Protein AF-A0A183C7Q0-F1 (afdb_monomer_lite)

Structure (mmCIF, N/CA/C/O backbone):
data_AF-A0A183C7Q0-F1
#
_entry.id   AF-A0A183C7Q0-F1
#
loop_
_atom_site.group_PDB
_atom_site.id
_atom_site.type_symbol
_atom_site.label_atom_id
_atom_site.label_alt_id
_atom_site.label_comp_id
_atom_site.label_asym_id
_atom_site.label_entity_id
_atom_site.label_seq_id
_atom_site.pdbx_PDB_ins_code
_atom_site.Cartn_x
_atom_site.Cartn_y
_atom_site.Cartn_z
_atom_site.occupancy
_atom_site.B_iso_or_equiv
_atom_site.a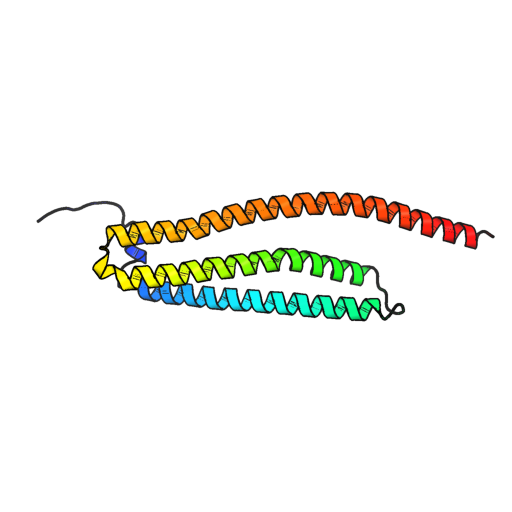uth_seq_id
_atom_site.auth_comp_id
_atom_site.auth_asym_id
_atom_site.auth_atom_id
_atom_site.pdbx_PDB_model_num
ATOM 1 N N . MET A 1 1 ? -34.816 16.134 32.312 1.00 37.31 1 MET A N 1
ATOM 2 C CA . MET A 1 1 ? -33.851 17.201 32.631 1.00 37.31 1 MET A CA 1
ATOM 3 C C . MET A 1 1 ? -32.999 17.409 31.410 1.00 37.31 1 MET A C 1
ATOM 5 O O . MET A 1 1 ? -32.454 16.447 30.881 1.00 37.31 1 MET A O 1
ATOM 9 N N . ASP A 1 2 ? -33.027 18.644 30.947 1.00 39.31 2 ASP A N 1
ATOM 10 C CA . ASP A 1 2 ? -32.593 19.102 29.643 1.00 39.31 2 ASP A CA 1
ATOM 11 C C . ASP A 1 2 ? -31.087 18.982 29.430 1.00 39.31 2 ASP A C 1
ATOM 13 O O . ASP A 1 2 ? -30.279 19.243 30.318 1.00 39.31 2 ASP A O 1
ATOM 17 N N . THR A 1 3 ? -30.710 18.645 28.205 1.00 38.94 3 THR A N 1
ATOM 18 C CA . THR A 1 3 ? -29.974 19.588 27.358 1.00 38.94 3 THR A CA 1
ATOM 19 C C . THR A 1 3 ? -29.977 19.038 25.945 1.00 38.94 3 THR A C 1
ATOM 21 O O . THR A 1 3 ? -29.231 18.130 25.581 1.00 38.94 3 THR A O 1
ATOM 24 N N . GLU A 1 4 ? -30.855 19.623 25.140 1.00 42.12 4 GLU A N 1
ATOM 25 C CA . GLU A 1 4 ? -30.662 19.773 23.710 1.00 42.12 4 GLU A CA 1
ATOM 26 C C . GLU A 1 4 ? -29.276 20.392 23.466 1.00 42.12 4 GLU A C 1
ATOM 28 O O . GLU A 1 4 ? -29.103 21.603 23.387 1.00 42.12 4 GLU A O 1
ATOM 33 N N . LEU A 1 5 ? -28.248 19.553 23.366 1.00 42.81 5 LEU A N 1
ATOM 34 C CA . LEU A 1 5 ? -27.021 19.907 22.671 1.00 42.81 5 LEU A CA 1
ATOM 35 C C . LEU A 1 5 ? -27.257 19.587 21.201 1.00 42.81 5 LEU A C 1
ATOM 37 O O . LEU A 1 5 ? -26.872 18.545 20.672 1.00 42.81 5 LEU A O 1
ATOM 41 N N . THR A 1 6 ? -27.930 20.538 20.558 1.00 40.00 6 THR A N 1
ATOM 42 C CA . THR A 1 6 ? -27.899 20.840 19.128 1.00 40.00 6 THR A CA 1
ATOM 43 C C . THR A 1 6 ? -26.455 21.073 18.665 1.00 40.00 6 THR A C 1
ATOM 45 O O . THR A 1 6 ? -26.057 22.169 18.285 1.00 40.00 6 THR A O 1
ATOM 48 N N . GLY A 1 7 ? -25.633 20.034 18.707 1.00 40.59 7 GLY A N 1
ATOM 49 C CA . GLY A 1 7 ? -24.469 19.890 17.854 1.00 40.59 7 GLY A CA 1
ATOM 50 C C . GLY A 1 7 ? -24.874 18.897 16.784 1.00 40.59 7 GLY A C 1
ATOM 51 O O . GLY A 1 7 ? -25.336 17.811 17.126 1.00 40.59 7 GLY A O 1
ATOM 52 N N . LYS A 1 8 ? -24.766 19.271 15.504 1.00 45.75 8 LYS A N 1
ATOM 53 C CA . LYS A 1 8 ? -24.979 18.377 14.348 1.00 45.75 8 LYS A CA 1
ATOM 54 C C . LYS A 1 8 ? -24.535 16.953 14.709 1.00 45.75 8 LYS A C 1
ATOM 56 O O . LYS A 1 8 ? -23.445 16.856 15.278 1.00 45.75 8 LYS A O 1
ATOM 61 N N . PRO A 1 9 ? -25.293 15.880 14.393 1.00 45.25 9 PRO A N 1
ATOM 62 C CA . PRO A 1 9 ? -24.806 14.526 14.621 1.00 45.25 9 PRO A CA 1
ATOM 63 C C . PRO A 1 9 ? -23.455 14.429 13.923 1.00 45.25 9 PRO A C 1
ATOM 65 O O . PRO A 1 9 ? -23.381 14.437 12.693 1.00 45.25 9 PRO A O 1
ATOM 68 N N . MET A 1 10 ? -22.368 14.471 14.700 1.00 53.91 10 MET A N 1
ATOM 69 C CA . MET A 1 10 ? -21.044 14.351 14.123 1.00 53.91 10 MET A CA 1
ATOM 70 C C . MET A 1 10 ? -21.070 12.995 13.440 1.00 53.91 10 MET A C 1
ATOM 72 O O . MET A 1 10 ? -21.443 12.009 14.074 1.00 53.91 10 MET A O 1
ATOM 76 N N . VAL A 1 11 ? -20.731 12.946 12.153 1.00 55.91 11 VAL A N 1
ATOM 77 C CA . VAL A 1 11 ? -20.781 11.724 11.332 1.00 55.91 11 VAL A CA 1
ATOM 78 C C . VAL A 1 11 ? -20.166 10.527 12.086 1.00 55.91 11 VAL A C 1
ATOM 80 O O . VAL A 1 11 ? -20.671 9.409 12.024 1.00 55.91 11 VAL A O 1
ATOM 83 N N . TYR A 1 12 ? -19.159 10.797 12.919 1.00 48.41 12 TYR A N 1
ATOM 84 C CA . TYR A 1 12 ? -18.518 9.886 13.866 1.00 48.41 12 TYR A CA 1
ATOM 85 C C . TYR A 1 12 ? -19.438 9.243 14.919 1.00 48.41 12 TYR A C 1
ATOM 87 O O . TYR A 1 12 ? -19.332 8.036 15.139 1.00 48.41 12 TYR A O 1
ATOM 95 N N . PHE A 1 13 ? -20.354 9.981 15.557 1.00 49.28 13 PHE A N 1
ATOM 96 C CA . PHE A 1 13 ? -21.325 9.427 16.516 1.00 49.28 13 PHE A CA 1
ATOM 97 C C . PHE A 1 13 ? -22.320 8.487 15.825 1.00 49.28 13 PHE A C 1
ATOM 99 O O . PHE A 1 13 ? -22.699 7.460 16.390 1.00 49.28 13 PHE A O 1
ATOM 106 N N . THR A 1 14 ? -22.695 8.798 14.584 1.00 53.97 14 THR A N 1
ATOM 107 C CA . THR A 1 14 ? -23.600 7.972 13.777 1.00 53.97 14 THR A CA 1
ATOM 108 C C . THR A 1 14 ? -22.908 6.700 13.283 1.00 53.97 14 THR A C 1
ATOM 110 O O . THR A 1 14 ? -23.520 5.633 13.287 1.00 53.97 14 THR A O 1
ATOM 113 N N . LEU A 1 15 ? -21.623 6.784 12.919 1.00 53.78 15 LEU A N 1
ATOM 114 C CA . LEU A 1 15 ? -20.794 5.649 12.492 1.00 53.78 15 LEU A CA 1
ATOM 115 C C . LEU A 1 15 ? -20.418 4.720 13.665 1.00 53.78 15 LEU A C 1
ATOM 117 O O . LEU A 1 15 ? -20.459 3.500 13.534 1.00 53.78 15 LEU A O 1
ATOM 121 N N . THR A 1 16 ? -20.103 5.266 14.843 1.00 58.03 16 THR A N 1
ATOM 122 C CA . THR A 1 16 ? -19.705 4.485 16.039 1.00 58.03 16 THR A CA 1
ATOM 123 C C . THR A 1 16 ? -20.871 4.099 16.961 1.00 58.03 16 THR A C 1
ATOM 125 O O . THR A 1 16 ? -20.667 3.510 18.037 1.00 58.03 16 THR A O 1
ATOM 128 N N . SER A 1 17 ? -22.106 4.395 16.544 1.00 64.94 17 SER A N 1
ATOM 129 C CA . SER A 1 17 ? -23.318 3.943 17.227 1.00 64.94 17 SER A CA 1
ATOM 130 C C . SER A 1 17 ? -23.355 2.410 17.277 1.00 64.94 17 SER A C 1
ATOM 132 O O . SER A 1 17 ? -22.844 1.731 16.383 1.00 64.94 17 SER A O 1
ATOM 134 N N . LYS A 1 18 ? -23.964 1.837 18.325 1.00 63.41 18 LYS A N 1
ATOM 135 C CA . LYS A 1 18 ? -24.074 0.372 18.461 1.00 63.41 18 LYS A CA 1
ATOM 136 C C . LYS A 1 18 ? -24.710 -0.280 17.224 1.00 63.41 18 LYS A C 1
ATOM 138 O O . LYS A 1 18 ? -24.279 -1.363 16.850 1.00 63.41 18 LYS A O 1
ATOM 143 N N . PHE A 1 19 ? -25.654 0.399 16.568 1.00 62.94 19 PHE A N 1
ATOM 144 C CA . PHE A 1 19 ? -26.374 -0.109 15.398 1.00 62.94 19 PHE A CA 1
ATOM 145 C C . PHE A 1 19 ? -25.510 -0.183 14.130 1.00 62.94 19 PHE A C 1
ATOM 147 O O . PHE A 1 19 ? -25.547 -1.191 13.432 1.00 62.94 19 PHE A O 1
ATOM 154 N N . ASN A 1 20 ? -24.682 0.831 13.862 1.00 70.88 20 ASN A N 1
ATOM 155 C CA . ASN A 1 20 ? -23.877 0.889 12.631 1.00 70.88 20 ASN A CA 1
ATOM 156 C C . ASN A 1 20 ? -22.470 0.296 12.800 1.00 70.88 20 ASN A C 1
ATOM 158 O O . ASN A 1 20 ? -21.821 -0.079 11.821 1.00 70.88 20 ASN A O 1
ATOM 162 N N . SER A 1 21 ? -21.997 0.172 14.044 1.00 72.00 21 SER A N 1
ATOM 163 C CA . SER A 1 21 ? -20.634 -0.279 14.337 1.00 72.00 21 SER A CA 1
ATOM 164 C C . SER A 1 21 ? -20.316 -1.671 13.782 1.00 72.00 21 SER A C 1
ATOM 166 O O . SER A 1 21 ? -19.221 -1.868 13.258 1.00 72.00 21 SER A O 1
ATOM 168 N N . SER A 1 22 ? -21.265 -2.611 13.821 1.00 76.81 22 SER A N 1
ATOM 169 C CA . SER A 1 22 ? -21.067 -3.965 13.287 1.00 76.81 22 SER A CA 1
ATOM 170 C C . SER A 1 22 ? -20.940 -3.978 11.766 1.00 76.81 22 SER A C 1
ATOM 172 O O . SER A 1 22 ? -20.070 -4.657 11.229 1.00 76.81 22 SER A O 1
ATOM 174 N N . GLN A 1 23 ? -21.752 -3.183 11.062 1.00 79.88 23 GLN A N 1
ATOM 175 C CA . GLN A 1 23 ? -21.655 -3.063 9.605 1.00 79.88 23 GLN A CA 1
ATOM 176 C C . GLN A 1 23 ? -20.307 -2.470 9.191 1.00 79.88 23 GLN A C 1
ATOM 178 O O . GLN A 1 23 ? -19.655 -2.996 8.293 1.00 79.88 23 GLN A O 1
ATOM 183 N N . LEU A 1 24 ? -19.837 -1.435 9.893 1.00 79.69 24 LEU A N 1
ATOM 184 C CA . LEU A 1 24 ? -18.519 -0.860 9.625 1.00 79.69 24 LEU A CA 1
ATOM 185 C C . LEU A 1 24 ? -17.385 -1.850 9.861 1.00 79.69 24 LEU A C 1
ATOM 187 O O . LEU A 1 24 ? -16.434 -1.851 9.087 1.00 79.69 24 LEU A O 1
ATOM 191 N N . ILE A 1 25 ? -17.476 -2.696 10.887 1.00 81.81 25 ILE A N 1
ATOM 192 C CA . ILE A 1 25 ? -16.483 -3.750 11.128 1.00 81.81 25 ILE A CA 1
ATOM 193 C C . ILE A 1 25 ? -16.403 -4.695 9.928 1.00 81.81 25 ILE A C 1
ATOM 195 O O . ILE A 1 25 ? -15.310 -4.943 9.421 1.00 81.81 25 ILE A O 1
ATOM 199 N N . TYR A 1 26 ? -17.548 -5.178 9.440 1.00 85.75 26 TYR A N 1
ATOM 200 C CA . TYR A 1 26 ? -17.576 -6.070 8.282 1.00 85.75 26 TYR A CA 1
ATOM 201 C C . TYR A 1 26 ? -17.014 -5.408 7.029 1.00 85.75 26 TYR A C 1
ATOM 203 O O . TYR A 1 26 ? -16.222 -6.025 6.323 1.00 85.75 26 TYR A O 1
ATOM 211 N N . VAL A 1 27 ? -17.358 -4.141 6.790 1.00 87.88 27 VAL A N 1
ATOM 212 C CA . VAL A 1 27 ? -16.813 -3.368 5.669 1.00 87.88 27 VAL A CA 1
ATOM 213 C C . VAL A 1 27 ? -15.289 -3.264 5.769 1.00 87.88 27 VAL A C 1
ATOM 215 O O . VAL A 1 27 ? -14.596 -3.542 4.794 1.00 87.88 27 VAL A O 1
ATOM 218 N N . HIS A 1 28 ? -14.743 -2.935 6.942 1.00 87.81 28 HIS A N 1
ATOM 219 C CA . HIS A 1 28 ? -13.293 -2.813 7.116 1.00 87.81 28 HIS A CA 1
ATOM 220 C C . HIS A 1 28 ? -12.563 -4.151 6.953 1.00 87.81 28 HIS A C 1
ATOM 222 O O . HIS A 1 28 ? -11.523 -4.190 6.297 1.00 87.81 28 HIS A O 1
ATOM 228 N N . TYR A 1 29 ? -13.110 -5.252 7.477 1.00 88.50 29 TYR A N 1
ATOM 229 C CA . TYR A 1 29 ? -12.524 -6.578 7.270 1.00 88.50 29 TYR A CA 1
ATOM 230 C C . TYR A 1 29 ? -12.623 -7.048 5.818 1.00 88.50 29 TYR A C 1
ATOM 232 O O . TYR A 1 29 ? -11.681 -7.661 5.317 1.00 88.50 29 TYR A O 1
ATOM 240 N N . PHE A 1 30 ? -13.712 -6.725 5.121 1.00 91.50 30 PHE A N 1
ATOM 241 C CA . PHE A 1 30 ? -13.837 -6.993 3.691 1.00 91.50 30 PHE A CA 1
ATOM 242 C C . PHE A 1 30 ? -12.784 -6.225 2.882 1.00 91.50 30 PHE A C 1
ATOM 244 O O . PHE A 1 30 ? -12.097 -6.817 2.050 1.00 91.50 30 PHE A O 1
ATOM 251 N N . PHE A 1 31 ? -12.589 -4.933 3.166 1.00 91.12 31 PHE A N 1
ATOM 252 C CA . PHE A 1 31 ? -11.523 -4.151 2.535 1.00 91.12 31 PHE A CA 1
ATOM 253 C C . PHE A 1 31 ? -10.135 -4.687 2.879 1.00 91.12 31 PHE A C 1
ATOM 255 O O . PHE A 1 31 ? -9.284 -4.760 1.999 1.00 91.12 31 PHE A O 1
ATOM 262 N N . LEU A 1 32 ? -9.906 -5.113 4.123 1.00 91.19 32 LEU A N 1
ATOM 263 C CA . LEU A 1 32 ? -8.634 -5.708 4.526 1.00 91.19 32 LEU A CA 1
ATOM 264 C C . LEU A 1 32 ? -8.348 -6.980 3.720 1.00 91.19 32 LEU A C 1
ATOM 266 O O . LEU A 1 32 ? -7.252 -7.135 3.186 1.00 91.19 32 LEU A O 1
ATOM 270 N N . PHE A 1 33 ? -9.343 -7.858 3.589 1.00 92.81 33 PHE A N 1
ATOM 271 C CA . PHE A 1 33 ? -9.249 -9.052 2.756 1.00 92.81 33 PHE A CA 1
ATOM 272 C C . PHE A 1 33 ? -8.920 -8.703 1.298 1.00 92.81 33 PHE A C 1
ATOM 274 O O . PHE A 1 33 ? -7.981 -9.257 0.730 1.00 92.81 33 PHE A O 1
ATOM 281 N N . LEU A 1 34 ? -9.635 -7.738 0.716 1.00 93.56 34 LEU A N 1
ATOM 282 C CA . LEU A 1 34 ? -9.422 -7.292 -0.661 1.00 93.56 34 LEU A CA 1
ATOM 283 C C . LEU A 1 34 ? -7.995 -6.760 -0.869 1.00 93.56 34 LEU A C 1
ATOM 285 O O . LEU A 1 34 ? -7.328 -7.137 -1.830 1.00 93.56 34 LEU A O 1
ATOM 289 N N . VAL A 1 35 ? -7.501 -5.939 0.054 1.00 91.75 35 VAL A N 1
ATOM 290 C CA . VAL A 1 35 ? -6.159 -5.341 -0.000 1.00 91.75 35 VAL A CA 1
ATOM 291 C C . VAL A 1 35 ? -5.055 -6.402 0.151 1.00 91.75 35 VAL A C 1
ATOM 293 O O . VAL A 1 35 ? -4.038 -6.347 -0.545 1.00 91.75 35 VAL A O 1
ATOM 296 N N . ILE A 1 36 ? -5.277 -7.433 0.974 1.00 91.62 36 ILE A N 1
ATOM 297 C CA . ILE A 1 36 ? -4.386 -8.603 1.052 1.00 91.62 36 ILE A CA 1
ATOM 298 C C . ILE A 1 36 ? -4.370 -9.361 -0.283 1.00 91.62 36 ILE A C 1
ATOM 300 O O . ILE A 1 36 ? -3.294 -9.709 -0.775 1.00 91.62 36 ILE A O 1
ATOM 304 N N . CYS A 1 37 ? -5.535 -9.597 -0.896 1.00 93.12 37 CYS A N 1
ATOM 305 C CA . CYS A 1 37 ? -5.619 -10.255 -2.201 1.00 93.12 37 CYS A CA 1
ATOM 306 C C . CYS A 1 37 ? -4.864 -9.479 -3.288 1.00 93.12 37 CYS A C 1
ATOM 308 O O . CYS A 1 37 ? -4.127 -10.098 -4.057 1.00 93.12 37 CYS A O 1
ATOM 310 N N . ILE A 1 38 ? -4.996 -8.148 -3.321 1.00 92.12 38 ILE A N 1
ATOM 311 C CA . ILE A 1 38 ? -4.246 -7.286 -4.249 1.00 92.12 38 ILE A CA 1
ATOM 312 C C . ILE A 1 38 ? -2.739 -7.441 -4.022 1.00 92.12 38 ILE A C 1
ATOM 314 O O . ILE A 1 38 ? -2.013 -7.755 -4.962 1.00 92.12 38 ILE A O 1
ATOM 318 N N . SER A 1 39 ? -2.270 -7.344 -2.775 1.00 90.31 39 SER A N 1
ATOM 319 C CA . SER A 1 39 ? -0.841 -7.499 -2.460 1.00 90.31 39 SER A CA 1
ATOM 320 C C . SER A 1 39 ? -0.270 -8.855 -2.896 1.00 90.31 39 SER A C 1
ATOM 322 O O . SER A 1 39 ? 0.864 -8.939 -3.378 1.00 90.31 39 SER A O 1
ATOM 324 N N . ILE A 1 40 ? -1.047 -9.935 -2.755 1.00 90.44 40 ILE A N 1
ATOM 325 C CA . ILE A 1 40 ? -0.655 -11.274 -3.225 1.00 90.44 40 ILE A CA 1
ATOM 326 C C . ILE A 1 40 ? -0.617 -11.324 -4.758 1.00 90.44 40 ILE A C 1
ATOM 328 O O . ILE A 1 40 ? 0.328 -11.882 -5.327 1.00 90.44 40 ILE A O 1
ATOM 332 N N . ALA A 1 41 ? -1.619 -10.750 -5.428 1.00 90.19 41 ALA A N 1
ATOM 333 C CA . ALA A 1 41 ? -1.673 -10.685 -6.885 1.00 90.19 41 ALA A CA 1
ATOM 334 C C . ALA A 1 41 ? -0.469 -9.915 -7.452 1.00 90.19 41 ALA A C 1
ATOM 336 O O . ALA A 1 41 ? 0.204 -10.407 -8.362 1.00 90.19 41 ALA A O 1
ATOM 337 N N . ASP A 1 42 ? -0.119 -8.780 -6.852 1.00 89.25 42 ASP A N 1
ATOM 338 C CA . ASP A 1 42 ? 1.044 -7.986 -7.239 1.00 89.25 42 ASP A CA 1
ATOM 339 C C . ASP A 1 42 ? 2.357 -8.748 -7.065 1.00 89.25 42 ASP A C 1
ATOM 341 O O . ASP A 1 42 ? 3.220 -8.751 -7.953 1.00 89.25 42 ASP A O 1
ATOM 345 N N . TYR A 1 43 ? 2.503 -9.458 -5.945 1.00 88.25 43 TYR A N 1
ATOM 346 C CA . TYR A 1 43 ? 3.660 -10.315 -5.717 1.00 88.25 43 TYR A CA 1
ATOM 347 C C . TYR A 1 43 ? 3.767 -11.423 -6.779 1.00 88.25 43 TYR A C 1
ATOM 349 O O . TYR A 1 43 ? 4.852 -11.686 -7.318 1.00 88.25 43 TYR A O 1
ATOM 357 N N . ALA A 1 44 ? 2.642 -12.055 -7.127 1.00 88.12 44 ALA A N 1
ATOM 358 C CA . ALA A 1 44 ? 2.591 -13.069 -8.175 1.00 88.12 44 ALA A CA 1
ATOM 359 C C . ALA A 1 44 ? 2.988 -12.490 -9.546 1.00 88.12 44 ALA A C 1
ATOM 361 O O . ALA A 1 44 ? 3.804 -13.096 -10.250 1.00 88.12 44 ALA A O 1
ATOM 362 N N . LEU A 1 45 ? 2.503 -11.293 -9.890 1.00 87.12 45 LEU A N 1
ATOM 363 C CA . LEU A 1 45 ? 2.860 -10.581 -11.122 1.00 87.12 45 LEU A CA 1
ATOM 364 C C . LEU A 1 45 ? 4.361 -10.262 -11.193 1.00 87.12 45 LEU A C 1
ATOM 366 O O . LEU A 1 45 ? 4.991 -10.496 -12.230 1.00 87.12 45 LEU A O 1
ATOM 370 N N . ILE A 1 46 ? 4.977 -9.817 -10.093 1.00 85.81 46 ILE A N 1
ATOM 371 C CA . ILE A 1 46 ? 6.435 -9.608 -10.025 1.00 85.81 46 ILE A CA 1
ATOM 372 C C . ILE A 1 46 ? 7.185 -10.913 -10.305 1.00 85.81 46 ILE A C 1
ATOM 374 O O . ILE A 1 46 ? 8.143 -10.934 -11.088 1.00 85.81 46 ILE A O 1
ATOM 378 N N . ARG A 1 47 ? 6.753 -12.023 -9.697 1.00 85.75 47 ARG A N 1
ATOM 379 C CA . ARG A 1 47 ? 7.383 -13.335 -9.893 1.00 85.75 47 ARG A CA 1
ATOM 380 C C . ARG A 1 47 ? 7.259 -13.812 -11.342 1.00 85.75 47 ARG A C 1
ATOM 382 O O . ARG A 1 47 ? 8.235 -14.321 -11.900 1.00 85.75 47 ARG A O 1
ATOM 389 N N . MET A 1 48 ? 6.095 -13.623 -11.962 1.00 84.06 48 MET A N 1
ATOM 390 C CA . MET A 1 48 ? 5.863 -13.950 -13.372 1.00 84.06 48 MET A CA 1
ATOM 391 C C . MET A 1 48 ? 6.747 -13.108 -14.300 1.00 84.06 48 MET A C 1
ATOM 393 O O . MET A 1 48 ? 7.416 -13.666 -15.172 1.00 84.06 48 MET A O 1
ATOM 397 N N . ASN A 1 49 ? 6.838 -11.798 -14.063 1.00 81.94 49 ASN A N 1
ATOM 398 C CA . ASN A 1 49 ? 7.671 -10.893 -14.856 1.00 81.94 49 ASN A CA 1
ATOM 399 C C . ASN A 1 49 ? 9.169 -11.217 -14.741 1.00 81.94 49 ASN A C 1
ATOM 401 O O . ASN A 1 49 ? 9.884 -11.230 -15.747 1.00 81.94 49 ASN A O 1
ATOM 405 N N . ASN A 1 50 ? 9.651 -11.570 -13.546 1.00 78.94 50 ASN A N 1
ATOM 406 C CA . ASN A 1 50 ? 11.037 -12.008 -13.358 1.00 78.94 50 ASN A CA 1
ATOM 407 C C . ASN A 1 50 ? 11.335 -13.330 -14.088 1.00 78.94 50 ASN A C 1
ATOM 409 O O . ASN A 1 50 ? 12.409 -13.483 -14.673 1.00 78.94 50 ASN A O 1
ATOM 413 N N . LYS A 1 51 ? 10.376 -14.267 -14.109 1.00 80.81 51 LYS A N 1
ATOM 414 C CA . LYS A 1 51 ? 10.495 -15.536 -14.848 1.00 80.81 51 LYS A CA 1
ATOM 415 C C . LYS A 1 51 ? 10.496 -15.329 -16.366 1.00 80.81 51 LYS A C 1
ATOM 417 O O . LYS A 1 51 ? 11.183 -16.054 -17.081 1.00 80.81 51 LYS A O 1
ATOM 422 N N . LEU A 1 52 ? 9.739 -14.354 -16.869 1.00 74.31 52 LEU A N 1
ATOM 423 C CA . LEU A 1 52 ? 9.773 -13.970 -18.281 1.00 74.31 52 LEU A CA 1
ATOM 424 C C . LEU A 1 52 ? 11.139 -13.382 -18.644 1.00 74.31 52 LEU A C 1
ATOM 426 O O . LEU A 1 52 ? 11.772 -13.851 -19.588 1.00 74.31 52 LEU A O 1
ATOM 430 N N . LYS A 1 53 ? 11.649 -12.444 -17.839 1.00 70.62 53 LYS A N 1
ATOM 431 C CA . LYS A 1 53 ? 12.973 -11.843 -18.049 1.00 70.62 53 LYS A CA 1
ATOM 432 C C . LYS A 1 53 ? 14.099 -12.886 -18.100 1.00 70.62 53 LYS A C 1
ATOM 434 O O . LYS A 1 53 ? 14.956 -12.797 -18.977 1.00 70.62 53 LYS A O 1
ATOM 439 N N . SER A 1 54 ? 14.094 -13.883 -17.209 1.00 71.50 54 SER A N 1
ATOM 440 C CA . SER A 1 54 ? 15.127 -14.933 -17.212 1.00 71.50 54 SER A CA 1
ATOM 441 C C . SER A 1 54 ? 15.054 -15.838 -18.446 1.00 71.50 54 SER A C 1
ATOM 443 O O . SER A 1 54 ? 16.089 -16.206 -18.994 1.00 71.50 54 SER A O 1
ATOM 445 N N . LYS A 1 55 ? 13.847 -16.150 -18.937 1.00 67.56 55 LYS A N 1
ATOM 446 C CA . LYS A 1 55 ? 13.667 -16.920 -20.178 1.00 67.56 55 LYS A CA 1
ATOM 447 C C . LYS A 1 55 ? 14.164 -16.166 -21.414 1.00 67.56 55 LYS A C 1
ATOM 449 O O . LYS A 1 55 ? 14.772 -16.789 -22.279 1.00 67.56 55 LYS A O 1
ATOM 454 N N . PHE A 1 56 ? 13.937 -14.854 -21.489 1.00 63.09 56 PHE A N 1
ATOM 455 C CA . PHE A 1 56 ? 14.372 -14.034 -22.627 1.00 63.09 56 PHE A CA 1
ATOM 456 C C . PHE A 1 56 ? 15.879 -13.777 -22.643 1.00 63.09 56 PHE A C 1
ATOM 458 O O . PHE A 1 56 ? 16.477 -13.766 -23.713 1.00 63.09 56 PHE A O 1
ATOM 465 N N . SER A 1 57 ? 16.516 -13.648 -21.476 1.00 59.16 57 SER A N 1
ATOM 466 C CA . SER A 1 57 ? 17.976 -13.498 -21.401 1.00 59.16 57 SER A CA 1
ATOM 467 C C . SER A 1 57 ? 18.738 -14.702 -21.974 1.00 59.16 57 SER A C 1
ATOM 469 O O . SER A 1 57 ? 19.887 -14.548 -22.370 1.00 59.16 57 SER A O 1
ATOM 471 N N . ASN A 1 58 ? 18.111 -15.883 -22.021 1.00 56.97 58 ASN A N 1
ATOM 472 C CA . ASN A 1 58 ? 18.751 -17.134 -22.436 1.00 56.97 58 ASN A CA 1
ATOM 473 C C . ASN A 1 58 ? 18.474 -17.527 -23.899 1.00 56.97 58 ASN A C 1
ATOM 475 O O . ASN A 1 58 ? 19.062 -18.493 -24.380 1.00 56.97 58 ASN A O 1
ATOM 479 N N . LYS A 1 59 ? 17.595 -16.817 -24.622 1.00 54.81 59 LYS A N 1
ATOM 480 C CA . LYS A 1 59 ? 17.277 -17.101 -26.033 1.00 54.81 59 LYS A CA 1
ATOM 481 C C . LYS A 1 59 ? 17.443 -15.844 -26.885 1.00 54.81 59 LYS A C 1
ATOM 483 O O . LYS A 1 59 ? 16.514 -15.063 -27.047 1.00 54.81 59 LYS A O 1
ATOM 488 N N . VAL A 1 60 ? 18.638 -15.681 -27.452 1.00 55.44 60 VAL A N 1
ATOM 489 C CA . VAL A 1 60 ? 19.008 -14.556 -28.334 1.00 55.44 60 VAL A CA 1
ATOM 490 C C . VAL A 1 60 ? 18.198 -14.547 -29.646 1.00 55.44 60 VAL A C 1
ATOM 492 O O . VAL A 1 60 ? 18.004 -13.490 -30.233 1.00 55.44 60 VAL A O 1
ATOM 495 N N . GLN A 1 61 ? 17.670 -15.699 -30.082 1.00 53.72 61 GLN A N 1
ATOM 496 C CA . GLN A 1 61 ? 16.990 -15.859 -31.377 1.00 53.72 61 GLN A CA 1
ATOM 497 C C . GLN A 1 61 ? 15.582 -15.235 -31.484 1.00 53.72 61 GLN A C 1
ATOM 499 O O . GLN A 1 61 ? 15.162 -14.954 -32.598 1.00 53.72 61 GLN A O 1
ATOM 504 N N . ASP A 1 62 ? 14.890 -14.938 -30.373 1.00 57.38 62 ASP A N 1
ATOM 505 C CA . ASP A 1 62 ? 13.521 -14.367 -30.372 1.00 57.38 62 ASP A CA 1
ATOM 506 C C . ASP A 1 62 ? 13.474 -12.934 -29.800 1.00 57.38 62 ASP A C 1
ATOM 508 O O . ASP A 1 62 ? 12.498 -12.506 -29.165 1.00 57.38 62 ASP A O 1
ATOM 512 N N . TYR A 1 63 ? 14.563 -12.179 -29.954 1.00 57.62 63 TYR A N 1
ATOM 513 C CA . TYR A 1 63 ? 14.674 -10.842 -29.380 1.00 57.62 63 TYR A CA 1
ATOM 514 C C . TYR A 1 63 ? 13.815 -9.828 -30.155 1.00 57.62 63 TYR A C 1
ATOM 516 O O . TYR A 1 63 ? 14.183 -9.361 -31.229 1.00 57.62 63 TYR A O 1
ATOM 524 N N . SER A 1 64 ? 12.668 -9.448 -29.584 1.00 68.94 64 SER A N 1
ATOM 525 C CA . SER A 1 64 ? 11.837 -8.343 -30.081 1.00 68.94 64 SER A CA 1
ATOM 526 C C . SER A 1 64 ? 12.006 -7.105 -29.200 1.00 68.94 64 SER A C 1
ATOM 528 O O . SER A 1 64 ? 11.741 -7.124 -27.995 1.00 68.94 64 SER A O 1
ATOM 530 N N . LEU A 1 65 ? 12.437 -6.002 -29.820 1.00 65.69 65 LEU A N 1
ATOM 531 C CA . LEU A 1 65 ? 12.732 -4.738 -29.137 1.00 65.69 65 LEU A CA 1
ATOM 532 C C . LEU A 1 65 ? 11.489 -4.167 -28.428 1.00 65.69 65 LEU A C 1
ATOM 534 O O . LEU A 1 65 ? 11.572 -3.717 -27.287 1.00 65.69 65 LEU A O 1
ATOM 538 N N . SER A 1 66 ? 10.322 -4.275 -29.072 1.00 72.62 66 SER A N 1
ATOM 539 C CA . SER A 1 66 ? 9.026 -3.845 -28.530 1.00 72.62 66 SER A CA 1
ATOM 540 C C . SER A 1 66 ? 8.622 -4.630 -27.280 1.00 72.62 66 SER A C 1
ATOM 542 O O . SER A 1 66 ? 8.212 -4.045 -26.279 1.00 72.62 66 SER A O 1
ATOM 544 N N . ARG A 1 67 ? 8.784 -5.956 -27.292 1.00 68.25 67 ARG A N 1
ATOM 545 C CA . ARG A 1 67 ? 8.393 -6.829 -26.177 1.00 68.25 67 ARG A CA 1
ATOM 546 C C . ARG A 1 67 ? 9.341 -6.700 -24.990 1.00 68.25 67 ARG A C 1
ATOM 548 O O . ARG A 1 67 ? 8.895 -6.760 -23.843 1.00 68.25 67 ARG A O 1
ATOM 555 N N . ASN A 1 68 ? 10.632 -6.483 -25.248 1.00 70.88 68 ASN A N 1
ATOM 556 C CA . ASN A 1 68 ? 11.599 -6.182 -24.195 1.00 70.88 68 ASN A CA 1
ATOM 557 C C . ASN A 1 68 ? 11.299 -4.823 -23.537 1.00 70.88 68 ASN A C 1
ATOM 559 O O . ASN A 1 68 ? 11.302 -4.727 -22.310 1.00 70.88 68 ASN A O 1
ATOM 563 N N . TYR A 1 69 ? 10.951 -3.803 -24.331 1.00 74.88 69 TYR A N 1
ATOM 564 C CA . TYR A 1 69 ? 10.512 -2.504 -23.813 1.00 74.88 69 TYR A CA 1
ATOM 565 C C . TYR A 1 69 ? 9.259 -2.636 -22.930 1.00 74.88 69 TYR A C 1
ATOM 567 O O . TYR A 1 69 ? 9.290 -2.231 -21.770 1.00 74.88 69 TYR A O 1
ATOM 575 N N . GLN A 1 70 ? 8.209 -3.305 -23.420 1.00 76.81 70 GLN A N 1
ATOM 576 C CA . GLN A 1 70 ? 6.979 -3.560 -22.653 1.00 76.81 70 GLN A CA 1
ATOM 577 C C . GLN A 1 70 ? 7.242 -4.332 -21.351 1.00 76.81 70 GLN A C 1
ATOM 579 O O . GLN A 1 70 ? 6.711 -3.988 -20.299 1.00 76.81 70 GLN A O 1
ATOM 584 N N . THR A 1 71 ? 8.090 -5.365 -21.392 1.00 75.81 71 THR A N 1
ATOM 585 C CA . THR A 1 71 ? 8.429 -6.157 -20.197 1.00 75.81 71 THR A CA 1
ATOM 586 C C . THR A 1 71 ? 9.198 -5.318 -19.175 1.00 75.81 71 THR A C 1
ATOM 588 O O . THR A 1 71 ? 8.969 -5.443 -17.972 1.00 75.81 71 THR A O 1
ATOM 591 N N . ASN A 1 72 ? 10.101 -4.450 -19.633 1.00 77.38 72 ASN A N 1
ATOM 592 C CA . ASN A 1 72 ? 10.883 -3.587 -18.757 1.00 77.38 72 ASN A CA 1
ATOM 593 C C . ASN A 1 72 ? 10.023 -2.488 -18.110 1.00 77.38 72 ASN A C 1
ATOM 595 O O . ASN A 1 72 ? 10.163 -2.258 -16.909 1.00 77.38 72 ASN A O 1
ATOM 599 N N . GLU A 1 73 ? 9.103 -1.879 -18.862 1.00 78.62 73 GLU A N 1
ATOM 600 C CA . GLU A 1 73 ? 8.101 -0.946 -18.324 1.00 78.62 73 GLU A CA 1
ATOM 601 C C . GLU A 1 73 ? 7.185 -1.641 -17.306 1.00 78.62 73 GLU A C 1
ATOM 603 O O . GLU A 1 73 ? 7.031 -1.158 -16.187 1.00 78.62 73 GLU A O 1
ATOM 608 N N . ASN A 1 74 ? 6.679 -2.842 -17.607 1.00 81.88 74 ASN A N 1
ATOM 609 C CA . ASN A 1 74 ? 5.858 -3.608 -16.663 1.00 81.88 74 ASN A CA 1
ATOM 610 C C . ASN A 1 74 ? 6.610 -3.935 -15.362 1.00 81.88 74 ASN A C 1
ATOM 612 O O . ASN A 1 74 ? 6.065 -3.773 -14.271 1.00 81.88 74 ASN A O 1
ATOM 616 N N . ILE A 1 75 ? 7.876 -4.360 -15.440 1.00 80.38 75 ILE A N 1
ATOM 617 C CA . ILE A 1 75 ? 8.708 -4.597 -14.247 1.00 80.38 75 ILE A CA 1
ATOM 618 C C . ILE A 1 75 ? 8.922 -3.299 -13.462 1.00 80.38 75 ILE A C 1
ATOM 620 O O . ILE A 1 75 ? 8.922 -3.316 -12.227 1.00 80.38 75 ILE A O 1
ATOM 624 N N . LEU A 1 76 ? 9.130 -2.180 -14.158 1.00 80.12 76 LEU A N 1
ATOM 625 C CA . LEU A 1 76 ? 9.346 -0.883 -13.531 1.00 80.12 76 LEU A CA 1
ATOM 626 C C . LEU A 1 76 ? 8.106 -0.430 -12.758 1.00 80.12 76 LEU A C 1
ATOM 628 O O . LEU A 1 76 ? 8.247 -0.046 -11.593 1.00 80.12 76 LEU A O 1
ATOM 632 N N . THR A 1 77 ? 6.937 -0.517 -13.390 1.00 82.94 77 THR A N 1
ATOM 633 C CA . THR A 1 77 ? 5.632 -0.187 -12.812 1.00 82.94 77 THR A CA 1
ATOM 634 C C . THR A 1 77 ? 5.337 -1.068 -11.605 1.00 82.94 77 THR A C 1
ATOM 636 O O . THR A 1 77 ? 5.080 -0.552 -10.521 1.00 82.94 77 THR A O 1
ATOM 639 N N . MET A 1 78 ? 5.508 -2.388 -11.722 1.00 83.62 78 MET A N 1
ATOM 640 C CA . MET A 1 78 ? 5.274 -3.299 -10.594 1.00 83.62 78 MET A CA 1
ATOM 641 C C . MET A 1 78 ? 6.227 -3.053 -9.418 1.00 83.62 78 MET A C 1
ATOM 643 O O . MET A 1 78 ? 5.828 -3.155 -8.264 1.00 83.62 78 MET A O 1
ATOM 647 N N . ARG A 1 79 ? 7.488 -2.681 -9.679 1.00 81.69 79 ARG A N 1
ATOM 648 C CA . ARG A 1 79 ? 8.451 -2.319 -8.622 1.00 81.69 79 ARG A CA 1
ATOM 649 C C . ARG A 1 79 ? 8.059 -1.029 -7.885 1.00 81.69 79 ARG A C 1
ATOM 651 O O . ARG A 1 79 ? 8.594 -0.775 -6.810 1.00 81.69 79 ARG A O 1
ATOM 658 N N . ILE A 1 80 ? 7.196 -0.205 -8.475 1.00 82.81 80 ILE A N 1
ATOM 659 C CA . ILE A 1 80 ? 6.679 1.025 -7.872 1.00 82.81 80 ILE A CA 1
ATOM 660 C C . ILE A 1 80 ? 5.384 0.749 -7.096 1.00 82.81 80 ILE A C 1
ATOM 662 O O . ILE A 1 80 ? 5.284 1.171 -5.948 1.00 82.81 80 ILE A O 1
ATOM 666 N N . ILE A 1 81 ? 4.432 0.034 -7.702 1.00 85.75 81 ILE A N 1
ATOM 667 C CA . ILE A 1 81 ? 3.102 -0.215 -7.122 1.00 85.75 81 ILE A CA 1
ATOM 668 C C . ILE A 1 81 ? 3.187 -1.163 -5.921 1.00 85.75 81 ILE A C 1
ATOM 670 O O . ILE A 1 81 ? 2.714 -0.831 -4.842 1.00 85.75 81 ILE A O 1
ATOM 674 N N . PHE A 1 82 ? 3.899 -2.286 -6.048 1.00 86.62 82 PHE A N 1
ATOM 675 C CA . PHE A 1 82 ? 3.948 -3.304 -4.995 1.00 86.62 82 PHE A CA 1
ATOM 676 C C . PHE A 1 82 ? 4.368 -2.799 -3.600 1.00 86.62 82 PHE A C 1
ATOM 678 O O . PHE A 1 82 ? 3.677 -3.106 -2.632 1.00 86.62 82 PHE A O 1
ATOM 685 N N . PRO A 1 83 ? 5.478 -2.049 -3.422 1.00 85.75 83 PRO A N 1
ATOM 686 C CA . PRO A 1 83 ? 5.841 -1.560 -2.092 1.00 85.75 83 PRO A CA 1
ATOM 687 C C . PRO A 1 83 ? 4.824 -0.556 -1.531 1.00 85.75 83 PRO A C 1
ATOM 689 O O . PRO A 1 83 ? 4.711 -0.439 -0.313 1.00 85.75 83 PRO A O 1
ATOM 692 N N . LEU A 1 84 ? 4.088 0.149 -2.394 1.00 88.00 84 LEU A N 1
ATOM 693 C CA . LEU A 1 84 ? 3.039 1.081 -1.992 1.00 88.00 84 LEU A CA 1
ATOM 694 C C . LEU A 1 84 ? 1.813 0.321 -1.469 1.00 88.00 84 LEU A C 1
ATOM 696 O O . LEU A 1 84 ? 1.365 0.586 -0.351 1.00 88.00 84 LEU A O 1
ATOM 700 N N . ASP A 1 85 ? 1.361 -0.682 -2.216 1.00 88.25 85 ASP A N 1
ATOM 701 C CA . ASP A 1 85 ? 0.222 -1.530 -1.854 1.00 88.25 85 ASP A CA 1
ATOM 702 C C . ASP A 1 85 ? 0.525 -2.376 -0.610 1.00 88.25 85 ASP A C 1
ATOM 704 O O . ASP A 1 85 ? -0.293 -2.464 0.312 1.00 88.25 85 ASP A O 1
ATOM 708 N N . LEU A 1 86 ? 1.746 -2.910 -0.503 1.00 89.69 86 LEU A N 1
ATOM 709 C CA . LEU A 1 86 ? 2.198 -3.635 0.683 1.00 89.69 86 LEU A CA 1
ATOM 710 C C . LEU A 1 86 ? 2.245 -2.727 1.922 1.00 89.69 86 LEU A C 1
ATOM 712 O O . LEU A 1 86 ? 1.777 -3.123 2.991 1.00 89.69 86 LEU A O 1
ATOM 716 N N . SER A 1 87 ? 2.779 -1.507 1.793 1.00 92.81 87 SER A N 1
ATOM 717 C CA . SER A 1 87 ? 2.818 -0.538 2.898 1.00 92.81 87 SER A CA 1
ATOM 718 C C . SER A 1 87 ? 1.406 -0.196 3.368 1.00 92.81 87 SER A C 1
ATOM 720 O O . SER A 1 87 ? 1.113 -0.280 4.561 1.00 92.81 87 SER A O 1
ATOM 722 N N . TYR A 1 88 ? 0.501 0.100 2.432 1.00 91.38 88 TYR A N 1
ATOM 723 C CA . TYR A 1 88 ? -0.894 0.377 2.757 1.00 91.38 88 TYR A CA 1
ATOM 724 C C . TYR A 1 88 ? -1.563 -0.806 3.470 1.00 91.38 88 TYR A C 1
ATOM 726 O O . TYR A 1 88 ? -2.199 -0.613 4.505 1.00 91.38 88 TYR A O 1
ATOM 734 N N . THR A 1 89 ? -1.348 -2.035 2.989 1.00 92.69 89 THR A N 1
ATOM 735 C CA . THR A 1 89 ? -1.855 -3.267 3.620 1.00 92.69 89 THR A CA 1
ATOM 736 C C . THR A 1 89 ? -1.411 -3.379 5.077 1.00 92.69 89 THR A C 1
ATOM 738 O O . THR A 1 89 ? -2.230 -3.665 5.953 1.00 92.69 89 THR A O 1
ATOM 741 N N . ILE A 1 90 ? -0.130 -3.125 5.362 1.00 93.12 90 ILE A N 1
ATOM 742 C CA . ILE A 1 90 ? 0.428 -3.204 6.719 1.00 93.12 90 ILE A CA 1
ATOM 743 C C . ILE A 1 90 ? -0.225 -2.159 7.628 1.00 93.12 90 ILE A C 1
ATOM 745 O O . ILE A 1 90 ? -0.741 -2.506 8.691 1.00 93.12 90 ILE A O 1
ATOM 749 N N . PHE A 1 91 ? -0.257 -0.893 7.212 1.00 94.12 91 PHE A N 1
ATOM 750 C CA . PHE A 1 91 ? -0.818 0.182 8.036 1.00 94.12 91 PHE A CA 1
ATOM 751 C C . PHE A 1 91 ? -2.328 0.042 8.230 1.00 94.12 91 PHE A C 1
ATOM 753 O O . PHE A 1 91 ? -2.830 0.267 9.332 1.00 94.12 91 PHE A O 1
ATOM 760 N N . PHE A 1 92 ? -3.051 -0.400 7.202 1.00 92.31 92 PHE A N 1
ATOM 761 C CA . PHE A 1 92 ? -4.475 -0.689 7.310 1.00 92.31 92 PHE A CA 1
ATOM 762 C C . PHE A 1 92 ? -4.747 -1.882 8.239 1.00 92.31 92 PHE A C 1
ATOM 764 O O . PHE A 1 92 ? -5.695 -1.848 9.026 1.00 92.31 92 PHE A O 1
ATOM 771 N N . SER A 1 93 ? -3.890 -2.907 8.228 1.00 92.75 93 SER A N 1
ATOM 772 C CA . SER A 1 93 ? -3.961 -4.023 9.185 1.00 92.75 93 SER A CA 1
ATOM 773 C C . SER A 1 93 ? -3.756 -3.540 10.622 1.00 92.75 93 SER A C 1
ATOM 775 O O . SER A 1 93 ? -4.558 -3.860 11.500 1.00 92.75 93 SER A O 1
ATOM 777 N N . VAL A 1 94 ? -2.727 -2.718 10.860 1.00 93.44 94 VAL A N 1
ATOM 778 C CA . VAL A 1 94 ? -2.446 -2.123 12.178 1.00 93.44 94 VAL A CA 1
ATOM 779 C C . VAL A 1 94 ? -3.628 -1.283 12.656 1.00 93.44 94 VAL A C 1
ATOM 781 O O . VAL A 1 94 ? -4.079 -1.451 13.788 1.00 93.44 94 VAL A O 1
ATOM 784 N N . PHE A 1 95 ? -4.187 -0.440 11.784 1.00 92.19 95 PHE A N 1
ATOM 785 C CA . PHE A 1 95 ? -5.384 0.342 12.085 1.00 92.19 95 PHE A CA 1
ATOM 786 C C . PHE A 1 95 ? -6.559 -0.543 12.519 1.00 92.19 95 PHE A C 1
ATOM 788 O O . PHE A 1 95 ? -7.216 -0.239 13.515 1.00 92.19 95 PHE A O 1
ATOM 795 N N . ASN A 1 96 ? -6.813 -1.649 11.814 1.00 90.56 96 ASN A N 1
ATOM 796 C CA . ASN A 1 96 ? -7.891 -2.577 12.154 1.00 90.56 96 ASN A CA 1
ATOM 797 C C . ASN A 1 96 ? -7.675 -3.242 13.521 1.00 90.56 96 ASN A C 1
ATOM 799 O O . ASN A 1 96 ? -8.608 -3.308 14.324 1.00 90.56 96 ASN A O 1
ATOM 803 N N . VAL A 1 97 ? -6.450 -3.689 13.813 1.00 91.38 97 VAL A N 1
ATOM 804 C CA . VAL A 1 97 ? -6.102 -4.308 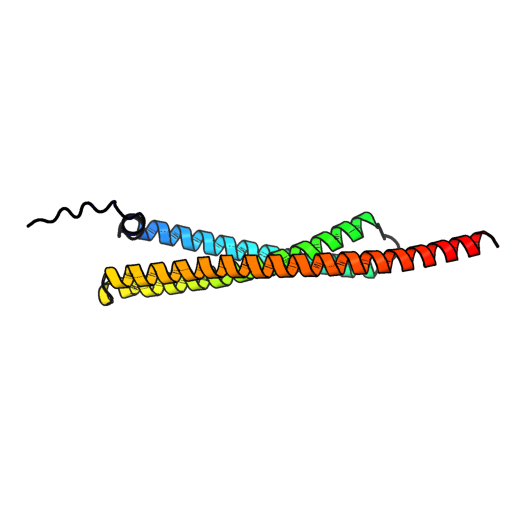15.103 1.00 91.38 97 VAL A CA 1
ATOM 805 C C . VAL A 1 97 ? -6.264 -3.309 16.252 1.00 91.38 97 VAL A C 1
ATOM 807 O O . VAL A 1 97 ? -6.924 -3.619 17.245 1.00 91.38 97 VAL A O 1
ATOM 810 N N . LEU A 1 98 ? -5.731 -2.094 16.104 1.00 91.38 98 LEU A N 1
ATOM 811 C CA . LEU A 1 98 ? -5.854 -1.032 17.108 1.00 91.38 98 LEU A CA 1
ATOM 812 C C . LEU A 1 98 ? -7.316 -0.613 17.320 1.00 91.38 98 LEU A C 1
ATOM 814 O O . LEU A 1 98 ? -7.774 -0.487 18.457 1.00 91.38 98 LEU A O 1
ATOM 818 N N . SER A 1 99 ? -8.073 -0.472 16.230 1.00 88.50 99 SER A N 1
ATOM 819 C CA . SER A 1 99 ? -9.502 -0.146 16.260 1.00 88.50 99 SER A CA 1
ATOM 820 C C . SER A 1 99 ? -10.333 -1.217 16.965 1.00 88.50 99 SER A C 1
ATOM 822 O O . SER A 1 99 ? -11.265 -0.893 17.704 1.00 88.50 99 SER A O 1
ATOM 824 N N . TYR A 1 100 ? -10.001 -2.493 16.762 1.00 87.50 100 TYR A N 1
ATOM 825 C CA . TYR A 1 100 ? -10.635 -3.600 17.472 1.00 87.50 100 TYR A CA 1
ATOM 826 C C . TYR A 1 100 ? -10.298 -3.569 18.968 1.00 87.50 100 TYR A C 1
ATOM 828 O O . TYR A 1 100 ? -11.200 -3.660 19.804 1.00 87.50 100 TYR A O 1
ATOM 836 N N . TYR A 1 101 ? -9.022 -3.365 19.306 1.00 90.31 101 TYR A N 1
ATOM 837 C CA . TYR A 1 101 ? -8.553 -3.304 20.689 1.00 90.31 101 TYR A CA 1
ATOM 838 C C . TYR A 1 101 ? -9.221 -2.178 21.491 1.00 90.31 101 TYR A C 1
ATOM 840 O O . TYR A 1 101 ? -9.771 -2.419 22.564 1.00 90.31 101 TYR A O 1
ATOM 848 N N . ILE A 1 102 ? -9.257 -0.948 20.968 1.00 89.50 102 ILE A N 1
ATOM 849 C CA . ILE A 1 102 ? -9.894 0.161 21.696 1.00 89.50 102 ILE A CA 1
ATOM 850 C C . ILE A 1 102 ? -11.412 -0.036 21.826 1.00 89.50 102 ILE A C 1
ATOM 852 O O . ILE A 1 102 ? -12.025 0.388 22.806 1.00 89.50 102 ILE A O 1
ATOM 856 N N . ARG A 1 103 ? -12.036 -0.721 20.858 1.00 84.31 103 ARG A N 1
ATOM 857 C CA . ARG A 1 103 ? -13.468 -1.030 20.894 1.00 84.31 103 ARG A CA 1
ATOM 858 C C . ARG A 1 103 ? -13.806 -2.076 21.955 1.00 84.31 103 ARG A C 1
ATOM 860 O O . ARG A 1 103 ? -14.827 -1.905 22.619 1.00 84.31 103 ARG A O 1
ATOM 867 N N . SER A 1 104 ? -12.974 -3.102 22.158 1.00 87.00 104 SER A N 1
ATOM 868 C CA . SER A 1 104 ? -13.192 -4.083 23.236 1.00 87.00 104 SER A CA 1
ATOM 869 C C . SER A 1 104 ? -13.091 -3.437 24.623 1.00 87.00 104 SER A C 1
ATOM 871 O O . SER A 1 104 ? -13.799 -3.836 25.543 1.00 87.00 104 SER A O 1
ATOM 873 N N . LYS A 1 105 ? -12.301 -2.364 24.741 1.00 88.19 105 LYS A N 1
ATOM 874 C CA . LYS A 1 105 ? -12.131 -1.575 25.966 1.00 88.19 105 LYS A CA 1
ATOM 875 C C . LYS A 1 105 ? -13.110 -0.415 26.135 1.00 88.19 105 LYS A C 1
ATOM 877 O O . LYS A 1 105 ? -13.076 0.255 27.162 1.00 88.19 105 LYS A O 1
ATOM 882 N N . ARG A 1 106 ? -14.041 -0.197 25.198 1.00 83.62 106 ARG A N 1
ATOM 883 C CA . ARG A 1 106 ? -14.953 0.966 25.180 1.00 83.62 106 ARG A CA 1
ATOM 884 C C . ARG A 1 106 ? -15.697 1.211 26.501 1.00 83.62 106 ARG A C 1
ATOM 886 O O . ARG A 1 106 ? -15.929 2.366 26.845 1.00 83.62 106 ARG A O 1
ATOM 893 N N . GLN A 1 107 ? -16.098 0.153 27.209 1.00 85.06 107 GLN A N 1
ATOM 894 C CA . GLN A 1 107 ? -16.811 0.276 28.488 1.00 85.06 107 GLN A CA 1
ATOM 895 C C . GLN A 1 107 ? -15.904 0.765 29.628 1.00 85.06 107 GLN A C 1
ATOM 897 O O . GLN A 1 107 ? -16.380 1.470 30.508 1.00 85.06 107 GLN A O 1
ATOM 902 N N . GLU A 1 108 ? -14.613 0.431 29.585 1.00 88.81 108 GLU A N 1
ATOM 903 C CA . GLU A 1 108 ? -13.623 0.788 30.608 1.00 88.81 108 GLU A CA 1
ATOM 904 C C . GLU A 1 108 ? -13.086 2.216 30.407 1.00 88.81 108 GLU A C 1
ATOM 906 O O . GLU A 1 108 ? -12.925 2.953 31.373 1.00 88.81 108 GLU A O 1
ATOM 911 N N . VAL A 1 109 ? -12.828 2.632 29.157 1.00 85.75 109 VAL A N 1
ATOM 912 C CA . VAL A 1 109 ? -12.176 3.932 28.869 1.00 85.75 109 VAL A CA 1
ATOM 913 C C . VAL A 1 109 ? -13.153 5.115 28.816 1.00 85.75 109 VAL A C 1
ATOM 915 O O . VAL A 1 109 ? -12.748 6.274 28.878 1.00 85.75 109 VAL A O 1
ATOM 918 N N . GLY A 1 110 ? -14.451 4.843 28.673 1.00 84.38 110 GLY A N 1
ATOM 919 C CA . GLY A 1 110 ? -15.468 5.870 28.458 1.00 84.38 110 GLY A CA 1
ATOM 920 C C . GLY A 1 110 ? -15.530 6.381 27.010 1.00 84.38 110 GLY A C 1
ATOM 921 O O . GLY A 1 110 ? -14.621 6.210 26.196 1.00 84.38 110 GLY A O 1
ATOM 922 N N . GLN A 1 111 ? -16.658 7.005 26.658 1.00 81.94 111 GLN A N 1
ATOM 923 C CA . GLN A 1 111 ? -16.987 7.340 25.266 1.00 81.94 111 GLN A CA 1
ATOM 924 C C . GLN A 1 111 ? -16.098 8.438 24.663 1.00 81.94 111 GLN A C 1
ATOM 926 O O . GLN A 1 111 ? -15.749 8.348 23.488 1.00 81.94 111 GLN A O 1
ATOM 931 N N . ILE A 1 112 ? -15.716 9.444 25.454 1.00 82.31 112 ILE A N 1
ATOM 932 C CA . ILE A 1 112 ? -14.897 10.573 24.987 1.00 82.31 112 ILE A CA 1
ATOM 933 C C . ILE A 1 112 ? -13.486 10.095 24.625 1.00 82.31 112 ILE A C 1
ATOM 935 O O . ILE A 1 112 ? -13.008 10.359 23.524 1.00 82.31 112 ILE A O 1
ATOM 939 N N . VAL A 1 113 ? -12.849 9.326 25.515 1.00 86.38 113 VAL A N 1
ATOM 940 C CA . VAL A 1 113 ? -11.494 8.803 25.288 1.00 86.38 113 VAL A CA 1
ATOM 941 C C . VAL A 1 113 ? -11.477 7.799 24.135 1.00 86.38 113 VAL A C 1
ATOM 943 O O . VAL A 1 113 ? -10.564 7.828 23.311 1.00 86.38 113 VAL A O 1
ATOM 946 N N . TYR A 1 114 ? -12.511 6.957 24.016 1.00 86.00 114 TYR A N 1
ATOM 947 C CA . TYR A 1 114 ? -12.691 6.079 22.857 1.00 86.00 114 TYR A CA 1
ATOM 948 C C . TYR A 1 114 ? -12.687 6.864 21.535 1.00 86.00 114 TYR A C 1
ATOM 950 O O . TYR A 1 114 ? -11.976 6.480 20.609 1.00 86.00 114 TYR A O 1
ATOM 958 N N . MET A 1 115 ? -13.442 7.965 21.453 1.00 82.56 115 MET A N 1
ATOM 959 C CA . MET A 1 115 ? -13.530 8.784 20.237 1.00 82.56 115 MET A CA 1
ATOM 960 C C . MET A 1 115 ? -12.196 9.439 19.890 1.00 82.56 115 MET A C 1
ATOM 962 O O . MET A 1 115 ? -11.713 9.270 18.776 1.00 82.56 115 MET A O 1
ATOM 966 N N . GLN A 1 116 ? -11.554 10.091 20.861 1.00 87.25 116 GLN A N 1
ATOM 967 C CA . GLN A 1 116 ? -10.254 10.739 20.652 1.00 87.25 116 GLN A CA 1
ATOM 968 C C . GLN A 1 116 ? -9.174 9.742 20.209 1.00 87.25 116 GLN A C 1
ATOM 970 O O . GLN A 1 116 ? -8.374 10.031 19.322 1.00 87.25 116 GLN A O 1
ATOM 975 N N . THR A 1 117 ? -9.171 8.547 20.802 1.00 88.62 117 THR A N 1
ATOM 976 C CA . THR A 1 117 ? -8.214 7.490 20.451 1.00 88.62 117 THR A CA 1
ATOM 977 C C . THR A 1 117 ? -8.482 6.940 19.050 1.00 88.62 117 THR A C 1
ATOM 979 O O . THR A 1 117 ? -7.551 6.703 18.283 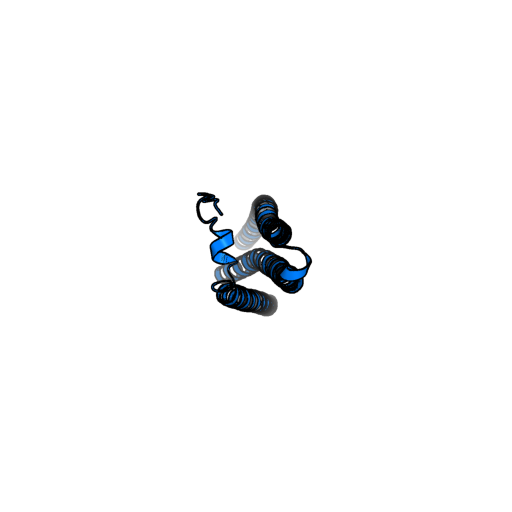1.00 88.62 117 THR A O 1
ATOM 982 N N . TYR A 1 118 ? -9.754 6.763 18.687 1.00 86.56 118 TYR A N 1
ATOM 983 C CA . TYR A 1 118 ? -10.137 6.312 17.353 1.00 86.56 118 TYR A CA 1
ATOM 984 C C . TYR A 1 118 ? -9.761 7.339 16.273 1.00 86.56 118 TYR A C 1
ATOM 986 O O . TYR A 1 118 ? -9.208 6.963 15.239 1.00 86.56 118 TYR A O 1
ATOM 994 N N . ASP A 1 119 ? -9.967 8.631 16.536 1.00 86.25 119 ASP A N 1
ATOM 995 C CA . ASP A 1 119 ? -9.553 9.712 15.634 1.00 86.25 119 ASP A CA 1
ATOM 996 C C . ASP A 1 119 ? -8.027 9.756 15.467 1.00 86.25 119 ASP A C 1
ATOM 998 O O . ASP A 1 119 ? -7.527 9.915 14.351 1.00 86.25 119 ASP A O 1
ATOM 1002 N N . ALA A 1 120 ? -7.268 9.519 16.542 1.00 89.75 120 ALA A N 1
ATOM 1003 C CA . ALA A 1 120 ? -5.814 9.393 16.464 1.00 89.75 120 ALA A CA 1
ATOM 1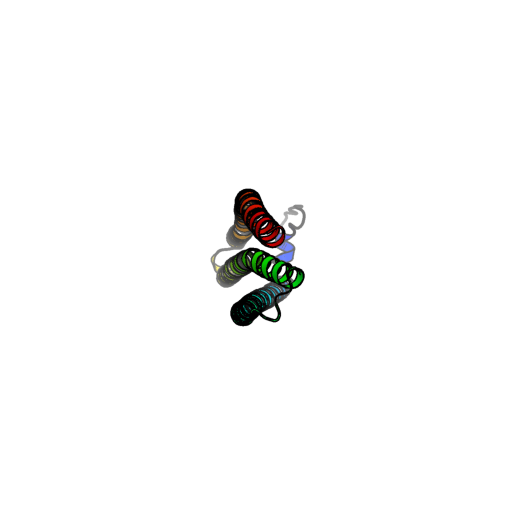004 C C . ALA A 1 120 ? -5.373 8.225 15.558 1.00 89.75 120 ALA A C 1
ATOM 1006 O O . ALA A 1 120 ? -4.398 8.349 14.812 1.00 89.75 120 ALA A O 1
ATOM 1007 N N . PHE A 1 121 ? -6.107 7.107 15.556 1.00 90.81 121 PHE A N 1
ATOM 1008 C CA . PHE A 1 121 ? -5.837 5.993 14.641 1.00 90.81 121 PHE A CA 1
ATOM 1009 C C . PHE A 1 121 ? -6.178 6.326 13.185 1.00 90.81 121 PHE A C 1
ATOM 1011 O O . PHE A 1 121 ? -5.458 5.903 12.283 1.00 90.81 121 PHE A O 1
ATOM 1018 N N . ILE A 1 122 ? -7.228 7.110 12.929 1.00 88.38 122 ILE A N 1
ATOM 1019 C CA . ILE A 1 122 ? -7.520 7.607 11.575 1.00 88.38 122 ILE A CA 1
ATOM 1020 C C . ILE A 1 122 ? -6.404 8.547 11.101 1.00 88.38 122 ILE A C 1
ATOM 1022 O O . ILE A 1 122 ? -5.945 8.436 9.962 1.00 88.38 122 ILE A O 1
ATOM 1026 N N . LEU A 1 123 ? -5.920 9.435 11.975 1.00 90.75 123 LEU A N 1
ATOM 1027 C CA . LEU A 1 123 ? -4.803 10.329 11.661 1.00 90.75 123 LEU A CA 1
ATOM 1028 C C . LEU A 1 123 ? -3.543 9.555 11.259 1.00 90.75 123 LEU A C 1
ATOM 1030 O O . LEU A 1 123 ? -2.848 9.989 10.345 1.00 90.75 123 LEU A O 1
ATOM 1034 N N . LEU A 1 124 ? -3.280 8.389 11.857 1.00 90.81 124 LEU A N 1
ATOM 1035 C CA . LEU A 1 124 ? -2.169 7.521 11.451 1.00 90.81 124 LEU A CA 1
ATOM 1036 C C . LEU A 1 124 ? -2.251 7.136 9.962 1.00 90.81 124 LEU A C 1
ATOM 1038 O O . LEU A 1 124 ? -1.243 7.196 9.257 1.00 90.81 124 LEU A O 1
ATOM 1042 N N . LEU A 1 125 ? -3.444 6.783 9.470 1.00 90.88 125 LEU A N 1
ATOM 1043 C CA . LEU A 1 125 ? -3.654 6.445 8.057 1.00 90.88 125 LEU A CA 1
ATOM 1044 C C . LEU A 1 125 ? -3.474 7.663 7.143 1.00 90.88 125 LEU A C 1
ATOM 1046 O O . LEU A 1 125 ? -2.886 7.547 6.068 1.00 90.88 125 LEU A O 1
ATOM 1050 N N . LEU A 1 126 ? -3.941 8.838 7.572 1.00 92.38 126 LEU A N 1
ATOM 1051 C CA . LEU A 1 126 ? -3.780 10.081 6.812 1.00 92.38 126 LEU A CA 1
ATOM 1052 C C . LEU A 1 126 ? -2.312 10.509 6.729 1.00 92.38 126 LEU A C 1
ATOM 1054 O O . LEU A 1 126 ? -1.823 10.846 5.651 1.00 92.38 126 LEU A O 1
ATOM 1058 N N . VAL A 1 127 ? -1.588 10.442 7.847 1.00 93.44 127 VAL A N 1
ATOM 1059 C CA . VAL A 1 127 ? -0.150 10.729 7.898 1.00 93.44 127 VAL A CA 1
ATOM 1060 C C . VAL A 1 127 ? 0.616 9.753 7.012 1.00 93.44 127 VAL A C 1
ATOM 1062 O O . VAL A 1 127 ? 1.462 10.190 6.232 1.00 93.44 127 VAL A O 1
ATOM 1065 N N . HIS A 1 128 ? 0.282 8.458 7.053 1.00 93.19 128 HIS A N 1
ATOM 1066 C CA . HIS A 1 128 ? 0.844 7.486 6.117 1.00 93.19 128 HIS A CA 1
ATOM 1067 C C . HIS A 1 128 ? 0.602 7.915 4.669 1.00 93.19 128 HIS A C 1
ATOM 1069 O O . HIS A 1 128 ? 1.554 7.978 3.900 1.00 93.19 128 HIS A O 1
ATOM 1075 N N . ALA A 1 129 ? -0.637 8.240 4.284 1.00 91.12 129 ALA A N 1
ATOM 1076 C CA . ALA A 1 129 ? -0.954 8.640 2.912 1.00 91.12 129 ALA A CA 1
ATOM 1077 C C . ALA A 1 129 ? -0.114 9.844 2.444 1.00 91.12 129 ALA A C 1
ATOM 1079 O O . ALA A 1 129 ? 0.421 9.828 1.334 1.00 91.12 129 ALA A O 1
ATOM 1080 N N . ILE A 1 130 ? 0.074 10.849 3.307 1.00 94.06 130 ILE A N 1
ATOM 1081 C CA . ILE A 1 130 ? 0.920 12.017 3.017 1.00 94.06 130 ILE A CA 1
ATOM 1082 C C . ILE A 1 130 ? 2.385 11.601 2.842 1.00 94.06 130 ILE A C 1
ATOM 1084 O O . ILE A 1 130 ? 3.015 11.972 1.850 1.00 94.06 130 ILE A O 1
ATOM 1088 N N . ILE A 1 131 ? 2.931 10.807 3.768 1.00 92.00 131 ILE A N 1
ATOM 1089 C CA . ILE A 1 131 ? 4.316 10.321 3.687 1.00 92.00 131 ILE A CA 1
ATOM 1090 C C . ILE A 1 131 ? 4.517 9.512 2.404 1.00 92.00 131 ILE A C 1
ATOM 1092 O O . ILE A 1 131 ? 5.493 9.733 1.686 1.00 92.00 131 ILE A O 1
ATOM 1096 N N . THR A 1 132 ? 3.587 8.616 2.076 1.00 91.31 132 THR A N 1
ATOM 1097 C CA . THR A 1 132 ? 3.631 7.814 0.852 1.00 91.31 132 THR A CA 1
ATOM 1098 C C . THR A 1 132 ? 3.637 8.696 -0.389 1.00 91.31 132 THR A C 1
ATOM 1100 O O . THR A 1 132 ? 4.467 8.470 -1.265 1.00 91.31 132 THR A O 1
ATOM 1103 N N . LEU A 1 133 ? 2.794 9.730 -0.457 1.00 91.12 133 LEU A N 1
ATOM 1104 C CA . LEU A 1 133 ? 2.789 10.680 -1.575 1.00 91.12 133 LEU A CA 1
ATOM 1105 C C . LEU A 1 133 ? 4.130 11.408 -1.720 1.00 91.12 133 LEU A C 1
ATOM 1107 O O . LEU A 1 133 ? 4.658 11.505 -2.830 1.00 91.12 133 LEU A O 1
ATOM 1111 N N . VAL A 1 134 ? 4.712 11.877 -0.613 1.00 90.94 134 VAL A N 1
ATOM 1112 C CA . VAL A 1 134 ? 6.013 12.567 -0.616 1.00 90.94 134 VAL A CA 1
ATOM 1113 C C . VAL A 1 134 ? 7.133 11.631 -1.074 1.00 90.94 134 VAL A C 1
ATOM 1115 O O . VAL A 1 134 ? 7.910 11.979 -1.968 1.00 90.94 134 VAL A O 1
ATOM 1118 N N . VAL A 1 135 ? 7.202 10.425 -0.505 1.00 89.06 135 VAL A N 1
ATOM 1119 C CA . VAL A 1 135 ? 8.202 9.410 -0.869 1.00 89.06 135 VAL A CA 1
ATOM 1120 C C . VAL A 1 135 ? 8.049 9.006 -2.333 1.00 89.06 135 VAL A C 1
ATOM 1122 O O . VAL A 1 135 ? 9.044 8.917 -3.057 1.00 89.06 135 VAL A O 1
ATOM 1125 N N . TYR A 1 136 ? 6.814 8.819 -2.794 1.00 87.25 136 TYR A N 1
ATOM 1126 C CA . TYR A 1 136 ? 6.507 8.475 -4.176 1.00 87.25 136 TYR A CA 1
ATOM 1127 C C . TYR A 1 136 ? 6.944 9.578 -5.142 1.00 87.25 136 TYR A C 1
ATOM 1129 O O . TYR A 1 136 ? 7.652 9.309 -6.115 1.00 87.25 136 TYR A O 1
ATOM 1137 N N . HIS A 1 137 ? 6.592 10.830 -4.847 1.00 88.62 137 HIS A N 1
ATOM 1138 C CA . HIS A 1 137 ? 6.990 11.981 -5.650 1.00 88.62 137 HIS A CA 1
ATOM 1139 C C . HIS A 1 137 ? 8.517 12.109 -5.740 1.00 88.62 137 HIS A C 1
ATOM 1141 O O . HIS A 1 137 ? 9.072 12.281 -6.833 1.00 88.62 137 HIS A O 1
ATOM 1147 N N . TYR A 1 138 ? 9.213 11.962 -4.609 1.00 88.62 138 TYR A N 1
ATOM 1148 C CA . TYR A 1 138 ? 10.674 11.964 -4.562 1.00 88.62 138 TYR A CA 1
ATOM 1149 C C . TYR A 1 138 ? 11.272 10.830 -5.408 1.00 88.62 138 TYR A C 1
ATOM 1151 O O . TYR A 1 138 ? 12.187 11.056 -6.208 1.00 88.62 138 TYR A O 1
ATOM 1159 N N . PHE A 1 139 ? 10.742 9.613 -5.272 1.00 85.25 139 PHE A N 1
ATOM 1160 C CA . PHE A 1 139 ? 11.234 8.440 -5.987 1.00 85.25 139 PHE A CA 1
ATOM 1161 C C . PHE A 1 139 ? 11.035 8.556 -7.501 1.00 85.25 139 PHE A C 1
ATOM 1163 O O . PHE A 1 139 ? 11.975 8.298 -8.259 1.00 85.25 139 PHE A O 1
ATOM 1170 N N . MET A 1 140 ? 9.856 9.001 -7.944 1.00 84.44 140 MET A N 1
ATOM 1171 C CA . MET A 1 140 ? 9.558 9.237 -9.359 1.00 84.44 140 MET A CA 1
ATOM 1172 C C . MET A 1 140 ? 10.456 10.326 -9.946 1.00 84.44 140 MET A C 1
ATOM 1174 O O . MET A 1 140 ? 11.070 10.116 -10.992 1.00 84.44 140 MET A O 1
ATOM 1178 N N . SER A 1 141 ? 10.631 11.439 -9.232 1.00 84.25 141 SER A N 1
ATOM 1179 C CA . SER A 1 141 ? 11.512 12.534 -9.658 1.00 84.25 141 SER A CA 1
ATOM 1180 C C . SER A 1 141 ? 12.971 12.087 -9.788 1.00 84.25 141 SER A C 1
ATOM 1182 O O . SER A 1 141 ? 13.666 12.447 -10.741 1.00 84.25 141 SER A O 1
ATOM 1184 N N . ARG A 1 142 ? 13.456 11.264 -8.850 1.00 82.94 142 ARG A N 1
ATOM 1185 C CA . ARG A 1 142 ? 14.820 10.719 -8.894 1.00 82.94 142 ARG A CA 1
ATOM 1186 C C . ARG A 1 142 ? 14.987 9.694 -10.014 1.00 82.94 142 ARG A C 1
ATOM 1188 O O . ARG A 1 142 ? 16.019 9.697 -10.685 1.00 82.94 142 ARG A O 1
ATOM 1195 N N . LYS A 1 143 ? 13.984 8.846 -10.251 1.00 78.00 143 LYS A N 1
ATOM 1196 C CA . LYS A 1 143 ? 13.989 7.886 -11.362 1.00 78.00 143 LYS A CA 1
ATOM 1197 C C . LYS A 1 143 ? 13.971 8.568 -12.724 1.00 78.00 143 LYS A C 1
ATOM 1199 O O . LYS A 1 143 ? 14.779 8.179 -13.561 1.00 78.00 143 LYS A O 1
ATOM 1204 N N . ALA A 1 144 ? 13.138 9.588 -12.924 1.00 77.81 144 ALA A N 1
ATOM 1205 C CA . ALA A 1 144 ? 13.082 10.337 -14.179 1.00 77.81 144 ALA A CA 1
ATOM 1206 C C . ALA A 1 144 ? 14.462 10.914 -14.544 1.00 77.81 144 ALA A C 1
ATOM 1208 O O . ALA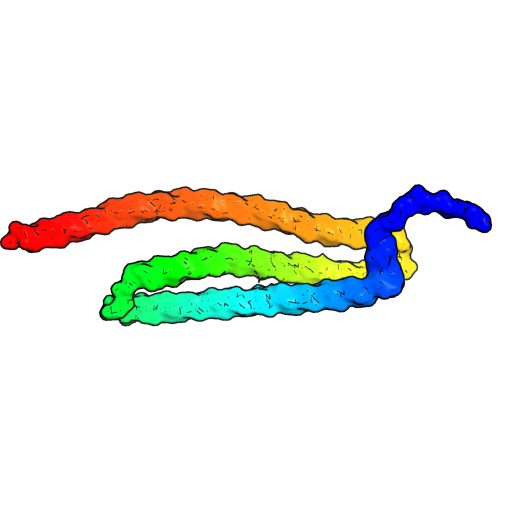 A 1 144 ? 14.942 10.713 -15.656 1.00 77.81 144 ALA A O 1
ATOM 1209 N N . LYS A 1 145 ? 15.162 11.509 -13.565 1.00 76.12 145 LYS A N 1
ATOM 1210 C CA . LYS A 1 145 ? 16.538 12.017 -13.731 1.00 76.12 145 LYS A CA 1
ATOM 1211 C C . LYS A 1 145 ? 17.563 10.926 -14.069 1.00 76.12 145 LYS A C 1
ATOM 1213 O O . LYS A 1 145 ? 18.531 11.178 -14.781 1.00 76.12 145 LYS A O 1
ATOM 1218 N N . LEU A 1 146 ? 17.394 9.718 -13.531 1.00 72.81 146 LEU A N 1
ATOM 1219 C CA . LEU A 1 146 ? 18.280 8.587 -13.827 1.00 72.81 146 LEU A CA 1
ATOM 1220 C C . LEU A 1 146 ? 17.983 7.970 -15.199 1.00 72.81 146 LEU A C 1
ATOM 1222 O O . LEU A 1 146 ? 18.912 7.540 -15.881 1.00 72.81 146 LEU A O 1
ATOM 1226 N N . GLN A 1 147 ? 16.715 7.929 -15.612 1.00 70.12 147 GLN A N 1
ATOM 1227 C CA . GLN A 1 147 ? 16.303 7.428 -16.922 1.00 70.12 147 GLN A CA 1
ATOM 1228 C C . GLN A 1 147 ? 16.760 8.348 -18.053 1.00 70.12 147 GLN A C 1
ATOM 1230 O O . GLN A 1 147 ? 17.296 7.833 -19.030 1.00 70.12 147 GLN A O 1
ATOM 1235 N N . THR A 1 148 ? 16.646 9.672 -17.911 1.00 67.62 148 THR A N 1
ATOM 1236 C CA . THR A 1 148 ? 17.180 10.620 -18.907 1.00 67.62 148 THR A CA 1
ATOM 1237 C C . THR A 1 148 ? 18.687 10.451 -19.071 1.00 67.62 148 THR A C 1
ATOM 1239 O O . THR A 1 148 ? 19.163 10.205 -20.177 1.00 67.62 148 THR A O 1
ATOM 1242 N N . LYS A 1 149 ? 19.433 10.419 -17.960 1.00 64.88 149 LYS A N 1
ATOM 1243 C CA . LYS A 1 149 ? 20.889 10.216 -17.986 1.00 64.88 149 LYS A CA 1
ATOM 1244 C C . LYS A 1 149 ? 21.295 8.874 -18.613 1.00 64.88 149 LYS A C 1
ATOM 1246 O O . LYS A 1 149 ? 22.271 8.803 -19.355 1.00 64.88 149 LYS A O 1
ATOM 1251 N N . LYS A 1 150 ? 20.553 7.795 -18.331 1.00 61.62 150 LYS A N 1
ATOM 1252 C CA . LYS A 1 150 ? 20.818 6.463 -18.901 1.00 61.62 150 LYS A CA 1
ATOM 1253 C C . LYS A 1 150 ? 20.428 6.373 -20.379 1.00 61.62 150 LYS A C 1
ATOM 1255 O O . LYS A 1 150 ? 21.123 5.705 -21.136 1.00 61.62 150 LYS A O 1
ATOM 1260 N N . SER A 1 151 ? 19.356 7.050 -20.788 1.00 60.59 151 SER A N 1
ATOM 1261 C CA . SER A 1 151 ? 18.944 7.171 -22.190 1.00 60.59 151 SER A CA 1
ATOM 1262 C C . SER A 1 151 ? 20.009 7.886 -23.019 1.00 60.59 151 SER A C 1
ATOM 1264 O O . SER A 1 151 ? 20.368 7.409 -24.089 1.00 60.59 151 SER A O 1
ATOM 1266 N N . GLU A 1 152 ? 20.569 8.983 -22.510 1.00 60.38 152 GLU A N 1
ATOM 1267 C CA . GLU A 1 152 ? 21.649 9.721 -23.179 1.00 60.38 152 GLU A CA 1
ATOM 1268 C C . GLU A 1 152 ? 22.928 8.882 -23.336 1.00 60.38 152 GLU A C 1
ATOM 1270 O O . GLU A 1 152 ? 23.566 8.906 -24.390 1.00 60.38 152 GLU A O 1
ATOM 1275 N N . LEU A 1 153 ? 23.290 8.108 -22.307 1.00 61.25 153 LEU A N 1
ATOM 1276 C CA . LEU A 1 153 ? 24.423 7.176 -22.345 1.00 61.25 153 LEU A CA 1
ATOM 1277 C C . LEU A 1 153 ? 24.194 6.031 -23.342 1.00 61.25 153 LEU A C 1
ATOM 1279 O O . LEU A 1 153 ? 25.044 5.793 -24.199 1.00 61.25 153 LEU A O 1
ATOM 1283 N N . ASN A 1 154 ? 23.030 5.377 -23.287 1.00 64.25 154 ASN A N 1
ATOM 1284 C CA . ASN A 1 154 ? 22.686 4.292 -24.207 1.00 64.25 154 ASN A CA 1
ATOM 1285 C C . ASN A 1 154 ? 22.580 4.771 -25.659 1.00 64.25 154 ASN A C 1
ATOM 1287 O O . ASN A 1 154 ? 23.000 4.048 -26.553 1.00 64.25 154 ASN A O 1
ATOM 1291 N N . ALA A 1 155 ? 22.056 5.974 -25.912 1.00 60.84 155 ALA A N 1
ATOM 1292 C CA . ALA A 1 155 ? 21.986 6.536 -27.259 1.00 60.84 155 ALA A CA 1
ATOM 1293 C C . ALA A 1 155 ? 23.386 6.775 -27.844 1.00 60.84 155 ALA A C 1
ATOM 1295 O O . ALA A 1 155 ? 23.628 6.469 -29.011 1.00 60.84 155 ALA A O 1
ATOM 1296 N N . LYS A 1 156 ? 24.337 7.254 -27.029 1.00 66.38 156 LYS A N 1
ATOM 1297 C CA . LYS A 1 156 ? 25.742 7.401 -27.441 1.00 66.38 156 LYS A CA 1
ATOM 1298 C C . LYS A 1 156 ? 26.410 6.055 -27.718 1.00 66.38 156 LYS A C 1
ATOM 1300 O O . LYS A 1 156 ? 27.118 5.932 -28.715 1.00 66.38 156 LYS A O 1
ATOM 1305 N N . GLU A 1 157 ? 26.184 5.050 -26.875 1.00 65.88 157 GLU A N 1
ATOM 1306 C CA . GLU A 1 157 ? 26.738 3.704 -27.080 1.00 65.88 157 GLU A CA 1
ATOM 1307 C C . GLU A 1 157 ? 26.121 2.995 -28.295 1.00 65.88 157 GLU A C 1
ATOM 1309 O O . GLU A 1 157 ? 26.852 2.418 -29.100 1.00 65.88 157 GLU A O 1
ATOM 1314 N N . GLN A 1 158 ? 24.803 3.099 -28.485 1.00 63.47 158 GLN A N 1
ATOM 1315 C CA . GLN A 1 158 ? 24.099 2.542 -29.644 1.00 63.47 158 GLN A CA 1
ATOM 1316 C C . GLN A 1 158 ? 24.504 3.232 -30.946 1.00 63.47 158 GLN A C 1
ATOM 1318 O O . GLN A 1 158 ? 24.760 2.544 -31.931 1.00 63.47 158 GLN A O 1
ATOM 1323 N N . ALA A 1 159 ? 24.641 4.562 -30.955 1.00 68.00 159 ALA A N 1
ATOM 1324 C CA . ALA A 1 159 ? 25.155 5.286 -32.115 1.00 68.00 159 ALA A CA 1
ATOM 1325 C C . ALA A 1 159 ? 26.575 4.821 -32.462 1.00 68.00 159 ALA A C 1
ATOM 1327 O O . ALA A 1 159 ? 26.869 4.534 -33.619 1.00 68.00 159 ALA A O 1
ATOM 1328 N N . LYS A 1 160 ? 27.446 4.664 -31.458 1.00 73.88 160 LYS A N 1
ATOM 1329 C CA . LYS A 1 160 ? 28.822 4.195 -31.658 1.00 73.88 160 LYS A CA 1
ATOM 1330 C C . LYS A 1 160 ? 28.876 2.776 -32.237 1.00 73.88 160 LYS A C 1
ATOM 1332 O O . LYS A 1 160 ? 29.664 2.527 -33.145 1.00 73.88 160 LYS A O 1
ATOM 1337 N N . ALA A 1 161 ? 28.024 1.871 -31.756 1.00 65.69 161 ALA A N 1
ATOM 1338 C CA . ALA A 1 161 ? 27.908 0.514 -32.291 1.00 65.69 161 ALA A CA 1
ATOM 1339 C C . ALA A 1 161 ? 27.361 0.495 -33.732 1.00 65.69 161 ALA A C 1
ATOM 1341 O O . ALA A 1 161 ? 27.883 -0.229 -34.579 1.00 65.69 161 ALA A O 1
ATOM 1342 N N . TYR A 1 162 ? 26.362 1.330 -34.030 1.00 69.50 162 TYR A N 1
ATOM 1343 C CA . TYR A 1 162 ? 25.770 1.452 -35.364 1.00 69.50 162 TYR A CA 1
ATOM 1344 C C . TYR A 1 162 ? 26.763 2.016 -36.392 1.00 69.50 162 TYR A C 1
ATOM 1346 O O . TYR A 1 162 ? 26.917 1.466 -37.482 1.00 69.50 162 TYR A O 1
ATOM 1354 N N . PHE A 1 163 ? 27.508 3.065 -36.030 1.00 80.44 163 PHE A N 1
ATOM 1355 C CA . PHE A 1 163 ? 28.547 3.626 -36.897 1.00 80.44 163 PHE A CA 1
ATOM 1356 C C . PHE A 1 163 ? 29.713 2.654 -37.116 1.00 80.44 163 PHE A C 1
ATOM 1358 O O . PHE A 1 163 ? 30.234 2.588 -38.225 1.00 80.44 163 PHE A O 1
ATOM 1365 N N . ALA A 1 164 ? 30.081 1.850 -36.113 1.00 75.44 164 ALA A N 1
ATOM 1366 C CA . ALA A 1 164 ? 31.088 0.801 -36.277 1.00 75.44 164 ALA A CA 1
ATOM 1367 C C . ALA A 1 164 ? 30.638 -0.299 -37.261 1.00 75.44 164 ALA A C 1
ATOM 1369 O O . ALA A 1 164 ? 31.443 -0.755 -38.073 1.00 75.44 164 ALA A O 1
ATOM 1370 N N . GLN A 1 165 ? 29.357 -0.689 -37.239 1.00 70.44 165 GLN A N 1
ATOM 1371 C CA . GLN A 1 165 ? 28.790 -1.627 -38.219 1.00 70.44 165 GLN A CA 1
ATOM 1372 C C . GLN A 1 165 ? 28.759 -1.048 -39.638 1.00 70.44 165 GLN A C 1
ATOM 1374 O O . GLN A 1 165 ? 29.171 -1.725 -40.577 1.00 70.44 165 GLN A O 1
ATOM 1379 N N . LEU A 1 166 ? 28.332 0.208 -39.801 1.00 71.19 166 LEU A N 1
ATOM 1380 C CA . LEU A 1 166 ? 28.358 0.894 -41.100 1.00 71.19 166 LEU A CA 1
ATOM 1381 C C . LEU A 1 166 ? 29.774 0.963 -41.681 1.00 71.19 166 LEU A C 1
ATOM 1383 O O . LEU A 1 166 ? 29.974 0.719 -42.867 1.00 71.19 166 LEU A O 1
ATOM 1387 N N . GLN A 1 167 ? 30.768 1.239 -40.838 1.00 79.44 167 GLN A N 1
ATOM 1388 C CA . GLN A 1 167 ? 32.166 1.327 -41.253 1.00 79.44 167 GLN A CA 1
ATOM 1389 C C . GLN A 1 167 ? 32.752 -0.032 -41.677 1.00 79.44 167 GLN A C 1
ATOM 1391 O O . GLN A 1 167 ? 33.655 -0.074 -42.509 1.00 79.44 167 GLN A O 1
ATOM 1396 N N . GLN A 1 168 ? 32.234 -1.139 -41.134 1.00 74.62 168 GLN A N 1
ATOM 1397 C CA . GLN A 1 168 ? 32.550 -2.494 -41.595 1.00 74.62 168 GLN A CA 1
ATOM 1398 C C . GLN A 1 168 ? 31.846 -2.861 -42.905 1.00 74.62 168 GLN A C 1
ATOM 1400 O O . GLN A 1 168 ? 32.424 -3.597 -43.690 1.00 74.62 168 GLN A O 1
ATOM 1405 N N . GLN A 1 169 ? 30.630 -2.364 -43.148 1.00 69.69 169 GLN A N 1
ATOM 1406 C CA . GLN A 1 169 ? 29.890 -2.625 -44.392 1.00 69.69 169 GLN A CA 1
ATOM 1407 C C . GLN A 1 169 ? 30.420 -1.842 -45.603 1.00 69.69 169 GLN A C 1
ATOM 1409 O O . GLN A 1 169 ? 30.121 -2.204 -46.735 1.00 69.69 169 GLN A O 1
ATOM 1414 N N . TRP A 1 170 ? 31.166 -0.760 -45.370 1.00 64.31 170 TRP A N 1
ATOM 1415 C CA . TRP A 1 170 ? 31.755 0.095 -46.411 1.00 64.31 170 TRP A CA 1
ATOM 1416 C C . TRP A 1 170 ? 33.215 -0.259 -46.755 1.00 64.31 170 TRP A C 1
ATOM 1418 O O . TRP A 1 170 ? 33.848 0.458 -47.530 1.00 64.31 170 TRP A O 1
ATOM 1428 N N . LYS A 1 171 ? 33.758 -1.332 -46.170 1.00 50.56 171 LYS A N 1
ATOM 1429 C CA . LYS A 1 171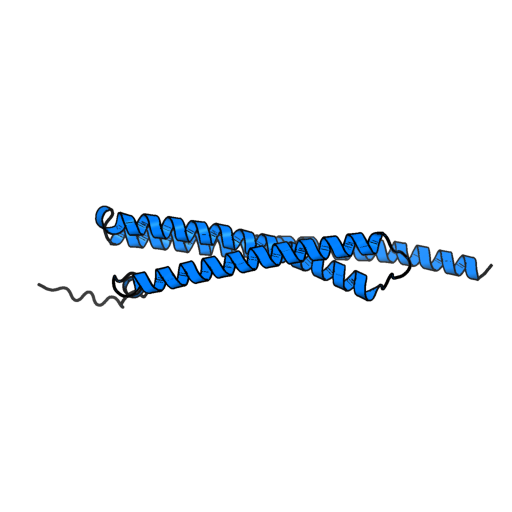 ? 35.037 -1.947 -46.553 1.00 50.56 171 LYS A CA 1
ATOM 1430 C C . LYS A 1 171 ? 34.787 -3.199 -47.377 1.00 50.56 171 LYS A C 1
ATOM 1432 O O . LYS A 1 171 ? 35.609 -3.440 -48.284 1.00 50.56 171 LYS A O 1
#

pLDDT: mean 77.38, std 14.6, range [37.31, 94.12]

Secondary structure (DSSP, 8-state):
----------HHHHHSSHHHHHHHHHHHHHHHHHHHHHHHHHHHHHHHHHHHHHHHHT-GGG--HHHHHHHHHHHHHHHHHHHHHHHHHHHHHHHHHHHHHHHHTHHHH-HHHHHHHHHHHHHHHHHHHHHHHHHHHHHHHHHHHHHHHHHHHHHHHHHHHHHHHHHHHT-

InterPro domains:
  IPR019408 7TM GPCR, serpentine receptor class ab (Srab) [PF10292] (8-171)
  IPR051080 Nematode receptor-like serpentine class alpha [PTHR31357] (14-171)

Sequence (171 aa):
MDTELTGKPMVYFTLTSKFNSSQLIYVHYFFLFLVICISIADYALIRMNNKLKSKFSNKVQDYSLSRNYQTNENILTMRIIFPLDLSYTIFFSVFNVLSYYIRSKRQEVGQIVYMQTYDAFILLLLVHAIITLVVYHYFMSRKAKLQTKKSELNAKEQAKAYFAQLQQQWK

Radius of gyration: 26.59 Å; chains: 1; bounding box: 69×38×79 Å

Foldseek 3Di:
DDDPPPDPCPVLCVCCPPVNVVVVLVVLVVVLVVLVVVLVVLVVQLVVLVVVVVVPVVDPPPDDPVVVVVSVVSNVVSVLVNVLSVLLSVLSVVLSVQLVVLVVCPVVCDDVSSSVSNVVSVVSSVVSVVVSVVVSVVVVVVVVVVVVVVVVVVVVVVVVVVVVVVVVVVD

Organism: Globodera pallida (NCBI:txid36090)